Protein AF-A0A3B8U4U1-F1 (afdb_monomer_lite)

Foldseek 3Di:
DVVVVVVVVPADPQWDWDADPVRQIKIKGWDDDPPDDIDIDIGSDSVVSVVVNVVVVVCVVVVVDDPCVVVVVDDPVRVVVCCVPPPVVVVVD

Radius of gyration: 19.58 Å; chains: 1; bounding box: 27×42×55 Å

pLDDT: mean 77.01, std 11.23, range [48.91, 88.94]

Structure (mmCIF, N/CA/C/O backbone):
data_AF-A0A3B8U4U1-F1
#
_entry.id   AF-A0A3B8U4U1-F1
#
loop_
_atom_site.group_PDB
_atom_site.id
_atom_site.type_symbol
_atom_site.label_atom_id
_atom_site.label_alt_id
_atom_site.label_comp_id
_atom_site.label_asym_id
_atom_site.label_entity_id
_atom_site.label_seq_id
_atom_site.pdbx_PDB_ins_code
_atom_site.Cartn_x
_atom_site.Cartn_y
_atom_site.Cartn_z
_atom_site.occupancy
_atom_site.B_iso_or_equiv
_atom_site.auth_seq_id
_atom_site.auth_comp_id
_atom_site.auth_asym_id
_atom_site.auth_atom_id
_atom_site.pdbx_PDB_model_num
ATOM 1 N N . MET A 1 1 ? 6.541 -6.067 -26.783 1.00 56.12 1 MET A N 1
ATOM 2 C CA . MET A 1 1 ? 5.211 -6.468 -26.258 1.00 56.12 1 MET A CA 1
ATOM 3 C C . MET A 1 1 ? 5.233 -7.813 -25.515 1.00 56.12 1 MET A C 1
ATOM 5 O O . MET A 1 1 ? 4.830 -7.822 -24.361 1.00 56.12 1 MET A O 1
ATOM 9 N N . LYS A 1 2 ? 5.785 -8.908 -26.074 1.00 57.75 2 LYS A N 1
ATOM 10 C CA . LYS A 1 2 ? 5.835 -10.247 -25.424 1.00 57.75 2 LYS A CA 1
ATOM 11 C C . LYS A 1 2 ? 6.475 -10.299 -24.020 1.00 57.75 2 LYS A C 1
ATOM 13 O O . LYS A 1 2 ? 6.016 -11.047 -23.164 1.00 57.75 2 LYS A O 1
ATOM 18 N N . GLN A 1 3 ? 7.505 -9.490 -23.750 1.00 60.12 3 GLN A N 1
ATOM 19 C CA . GLN A 1 3 ? 8.162 -9.466 -22.431 1.00 60.12 3 GLN A CA 1
ATOM 20 C C . GLN A 1 3 ? 7.275 -8.875 -21.319 1.00 60.12 3 GLN A C 1
ATOM 22 O O . GLN A 1 3 ? 7.353 -9.314 -20.175 1.00 60.12 3 GLN A O 1
ATOM 27 N N . LEU A 1 4 ? 6.392 -7.925 -21.649 1.00 60.38 4 LEU A N 1
ATOM 28 C CA . LEU A 1 4 ? 5.495 -7.295 -20.676 1.00 60.38 4 LEU A CA 1
ATOM 29 C C . LEU A 1 4 ? 4.355 -8.240 -20.270 1.00 60.38 4 LEU A C 1
ATOM 31 O O . LEU A 1 4 ? 3.971 -8.274 -19.105 1.00 60.38 4 LEU A O 1
ATOM 35 N N . GLU A 1 5 ? 3.840 -9.035 -21.209 1.00 61.53 5 GLU A N 1
ATOM 36 C CA . GLU A 1 5 ? 2.843 -10.075 -20.920 1.00 61.53 5 GLU A CA 1
ATOM 37 C C . GLU A 1 5 ? 3.421 -11.199 -20.058 1.00 61.53 5 GLU A C 1
ATOM 39 O O . GLU A 1 5 ? 2.789 -11.619 -19.088 1.00 61.53 5 GLU A O 1
ATOM 44 N N . ALA A 1 6 ? 4.650 -11.633 -20.351 1.00 62.12 6 ALA A N 1
ATOM 45 C CA . ALA A 1 6 ? 5.358 -12.610 -19.527 1.00 62.12 6 ALA A CA 1
ATOM 46 C C . ALA A 1 6 ? 5.594 -12.094 -18.096 1.00 62.12 6 ALA A C 1
ATOM 48 O O . ALA A 1 6 ? 5.464 -12.855 -17.135 1.00 62.12 6 ALA A O 1
ATOM 49 N N . LEU A 1 7 ? 5.884 -10.795 -17.945 1.00 63.47 7 LEU A N 1
ATOM 50 C CA . LEU A 1 7 ? 6.040 -10.153 -16.642 1.00 63.47 7 LEU A CA 1
ATOM 51 C C . LEU A 1 7 ? 4.705 -10.102 -15.885 1.00 63.47 7 LEU A C 1
ATOM 53 O O . LEU A 1 7 ? 4.649 -10.533 -14.738 1.00 63.47 7 LEU A O 1
ATOM 57 N N . LYS A 1 8 ? 3.614 -9.673 -16.539 1.00 61.03 8 LYS A N 1
ATOM 58 C CA . LYS A 1 8 ? 2.259 -9.652 -15.952 1.00 61.03 8 LYS A CA 1
ATOM 59 C C . LYS A 1 8 ? 1.819 -11.026 -15.448 1.00 61.03 8 LYS A C 1
ATOM 61 O O . LYS A 1 8 ? 1.225 -11.117 -14.382 1.00 61.03 8 LYS A O 1
ATOM 66 N N . LYS A 1 9 ? 2.144 -12.096 -16.178 1.00 62.22 9 LYS A N 1
ATOM 67 C CA . LYS A 1 9 ? 1.770 -13.471 -15.812 1.00 62.22 9 LYS A CA 1
ATOM 68 C C . LYS A 1 9 ? 2.520 -14.003 -14.581 1.00 62.22 9 LYS A C 1
ATOM 70 O O . LYS A 1 9 ? 2.045 -14.930 -13.937 1.00 62.22 9 LYS A O 1
ATOM 75 N N . ARG A 1 10 ? 3.684 -13.429 -14.254 1.00 66.81 10 ARG A N 1
ATOM 76 C CA . ARG A 1 10 ? 4.484 -13.779 -13.066 1.00 66.81 10 ARG A CA 1
ATOM 77 C C . ARG A 1 10 ? 4.143 -12.942 -11.831 1.00 66.81 10 ARG A C 1
ATOM 79 O O . ARG A 1 10 ? 4.669 -13.229 -10.756 1.00 66.81 10 ARG A O 1
ATOM 86 N N . LEU A 1 11 ? 3.324 -11.898 -11.969 1.00 68.38 11 LEU A N 1
ATOM 87 C CA . LEU A 1 11 ? 2.991 -11.037 -10.842 1.00 68.38 11 LEU A CA 1
ATOM 88 C C . LEU A 1 11 ? 2.030 -11.747 -9.873 1.00 68.38 11 LEU A C 1
ATOM 90 O O . LEU A 1 11 ? 1.084 -12.400 -10.316 1.00 68.38 11 LEU A O 1
ATOM 94 N N . PRO A 1 12 ? 2.243 -11.602 -8.553 1.00 69.12 12 PRO A N 1
ATOM 95 C CA . PRO A 1 12 ? 1.292 -12.057 -7.550 1.00 69.12 12 PRO A CA 1
ATOM 96 C C . PRO A 1 12 ? -0.102 -11.448 -7.779 1.00 69.12 12 PRO A C 1
ATOM 98 O O . PRO A 1 12 ? -0.195 -10.292 -8.213 1.00 69.12 12 PRO A O 1
ATOM 101 N N . PRO A 1 13 ? -1.181 -12.178 -7.447 1.00 76.88 13 PRO A N 1
ATOM 102 C CA . PRO A 1 13 ? -2.533 -11.641 -7.525 1.00 76.88 13 PRO A CA 1
ATOM 103 C C . PRO A 1 13 ? -2.643 -10.350 -6.701 1.00 76.88 13 PRO A C 1
ATOM 105 O O . PRO A 1 13 ? -2.147 -10.269 -5.580 1.00 76.88 13 PRO A O 1
ATOM 108 N N . GLY A 1 14 ? -3.273 -9.324 -7.279 1.00 78.81 14 GLY A N 1
ATOM 109 C CA . GLY A 1 14 ? -3.440 -8.016 -6.637 1.00 78.81 14 GLY A CA 1
ATOM 110 C C . GLY A 1 14 ? -2.348 -6.983 -6.939 1.00 78.81 14 GLY A C 1
ATOM 111 O O . GLY A 1 14 ? -2.406 -5.893 -6.374 1.00 78.81 14 GLY A O 1
ATOM 112 N N . ILE A 1 15 ? -1.381 -7.262 -7.825 1.00 84.75 15 ILE A N 1
ATOM 113 C CA . ILE A 1 15 ? -0.417 -6.256 -8.310 1.00 84.75 15 ILE A CA 1
ATOM 114 C C . ILE A 1 15 ? -0.668 -5.944 -9.792 1.00 84.75 15 ILE A C 1
ATOM 116 O O . ILE A 1 15 ? -0.544 -6.806 -10.657 1.00 84.75 15 ILE A O 1
ATOM 120 N N . ASP A 1 16 ? -0.969 -4.681 -10.082 1.00 85.38 16 ASP A N 1
ATOM 121 C CA . ASP A 1 16 ? -1.173 -4.141 -11.425 1.00 85.38 16 ASP A CA 1
ATOM 122 C C . ASP A 1 16 ? 0.081 -3.371 -11.887 1.00 85.38 16 ASP A C 1
ATOM 124 O O . ASP A 1 16 ? 0.641 -2.572 -11.133 1.00 85.38 16 ASP A O 1
ATOM 128 N N . ILE A 1 17 ? 0.506 -3.538 -13.144 1.00 85.19 17 ILE A N 1
ATOM 129 C CA . ILE A 1 17 ? 1.580 -2.721 -13.744 1.00 85.19 17 ILE A CA 1
ATOM 130 C C . ILE A 1 17 ? 0.969 -1.494 -14.417 1.00 85.19 17 ILE A C 1
ATOM 132 O O . ILE A 1 17 ? 0.047 -1.612 -15.226 1.00 85.19 17 ILE A O 1
ATOM 136 N N . ARG A 1 18 ? 1.521 -0.316 -14.128 1.00 82.62 18 ARG A N 1
ATOM 137 C CA . ARG A 1 18 ? 1.157 0.962 -14.741 1.00 82.62 18 ARG A CA 1
ATOM 138 C C . ARG A 1 18 ? 2.354 1.584 -15.438 1.00 82.62 18 ARG A C 1
ATOM 140 O O . ARG A 1 18 ? 3.437 1.648 -14.868 1.00 82.62 18 ARG A O 1
ATOM 147 N N . ILE A 1 19 ? 2.133 2.072 -16.652 1.00 85.19 19 ILE A N 1
ATOM 148 C CA . ILE A 1 19 ? 3.138 2.769 -17.454 1.00 85.19 19 ILE A CA 1
ATOM 149 C C . ILE A 1 19 ? 2.603 4.175 -17.720 1.00 85.19 19 ILE A C 1
ATOM 151 O O . ILE A 1 19 ? 1.458 4.324 -18.142 1.00 85.19 19 ILE A O 1
ATOM 155 N N . ASN A 1 20 ? 3.401 5.196 -17.414 1.00 83.06 20 ASN A N 1
ATOM 156 C CA . ASN A 1 20 ? 3.052 6.590 -17.701 1.00 83.06 20 ASN A CA 1
ATOM 157 C C . ASN A 1 20 ? 3.505 6.992 -19.122 1.00 83.06 20 ASN A C 1
ATOM 159 O O . ASN A 1 20 ? 4.314 6.297 -19.730 1.00 83.06 20 ASN A O 1
ATOM 163 N N . SER A 1 21 ? 3.060 8.145 -19.628 1.00 80.00 21 SER A N 1
ATOM 164 C CA . SER A 1 21 ? 3.466 8.716 -20.925 1.00 80.00 21 SER A CA 1
ATOM 165 C C . SER A 1 21 ? 4.984 8.889 -21.074 1.00 80.00 21 SER A C 1
ATOM 167 O O . SER A 1 21 ? 5.512 8.801 -22.175 1.00 80.00 21 SER A O 1
ATOM 169 N N . LYS A 1 22 ? 5.703 9.053 -19.956 1.00 84.06 22 LYS A N 1
ATOM 170 C CA . LYS A 1 22 ? 7.177 9.094 -19.880 1.00 84.06 22 LYS A CA 1
ATOM 171 C C . LYS A 1 22 ? 7.847 7.708 -19.866 1.00 84.06 22 LYS A C 1
ATOM 173 O O . LYS A 1 22 ? 9.013 7.597 -19.508 1.00 84.06 22 LYS A O 1
ATOM 178 N N . ASN A 1 23 ? 7.100 6.648 -20.171 1.00 82.62 23 ASN A N 1
ATOM 179 C CA . ASN A 1 23 ? 7.537 5.250 -20.160 1.00 82.62 23 ASN A CA 1
ATOM 180 C C . ASN A 1 23 ? 8.071 4.739 -18.802 1.00 82.62 23 ASN A C 1
ATOM 182 O O . ASN A 1 23 ? 8.796 3.749 -18.734 1.00 82.62 23 ASN A O 1
ATOM 186 N N . VAL A 1 24 ? 7.696 5.403 -17.703 1.00 84.19 24 VAL A N 1
ATOM 187 C CA . VAL A 1 24 ? 8.056 4.989 -16.340 1.00 84.19 24 VAL A CA 1
ATOM 188 C C . VAL A 1 24 ? 7.109 3.887 -15.882 1.00 84.19 24 VAL A C 1
ATOM 190 O O . VAL A 1 24 ? 5.888 4.073 -15.886 1.00 84.19 24 VAL A O 1
ATOM 193 N N . ILE A 1 25 ? 7.683 2.756 -15.473 1.00 85.19 25 ILE A N 1
ATOM 194 C CA . ILE A 1 25 ? 6.958 1.593 -14.960 1.00 85.19 25 ILE A CA 1
ATOM 195 C C . ILE A 1 25 ? 6.732 1.769 -13.458 1.00 85.19 25 ILE A C 1
ATOM 197 O O . ILE A 1 25 ? 7.648 2.082 -12.705 1.00 85.19 25 ILE A O 1
ATOM 201 N N . THR A 1 26 ? 5.499 1.553 -13.021 1.00 87.50 26 THR A N 1
ATOM 202 C CA . THR A 1 26 ? 5.089 1.583 -11.617 1.00 87.50 26 THR A CA 1
ATOM 203 C C . THR A 1 26 ? 4.231 0.364 -11.305 1.00 87.50 26 THR A C 1
ATOM 205 O O . THR A 1 26 ? 3.512 -0.151 -12.162 1.00 87.50 26 THR A O 1
ATOM 208 N N . PHE A 1 27 ? 4.300 -0.101 -10.065 1.00 86.81 27 PHE A N 1
ATOM 209 C CA . PHE A 1 27 ? 3.589 -1.274 -9.573 1.00 86.81 27 PHE A CA 1
ATOM 210 C C . PHE A 1 27 ? 2.531 -0.828 -8.573 1.00 86.81 27 PHE A C 1
ATOM 212 O O . PHE A 1 27 ? 2.846 -0.268 -7.525 1.00 86.81 27 PHE A O 1
ATOM 219 N N . ARG A 1 28 ? 1.259 -1.051 -8.887 1.00 86.62 28 ARG A N 1
ATOM 220 C CA . ARG A 1 28 ? 0.139 -0.734 -8.002 1.00 86.62 28 ARG A CA 1
ATOM 221 C C . ARG A 1 28 ? -0.318 -2.004 -7.304 1.00 86.62 28 ARG A C 1
ATOM 223 O O . ARG A 1 28 ? -0.875 -2.886 -7.941 1.00 86.62 28 ARG A O 1
ATOM 230 N N . ALA A 1 29 ? -0.126 -2.068 -5.997 1.00 88.50 29 ALA A N 1
ATOM 231 C CA . ALA A 1 29 ? -0.699 -3.111 -5.165 1.00 88.50 29 ALA A CA 1
ATOM 232 C C . ALA A 1 29 ? -2.126 -2.732 -4.742 1.00 88.50 29 ALA A C 1
ATOM 234 O O . ALA A 1 29 ? -2.394 -1.582 -4.375 1.00 88.50 29 ALA A O 1
ATOM 235 N N . ARG A 1 30 ? -3.035 -3.705 -4.791 1.00 87.06 30 ARG A N 1
ATOM 236 C CA . ARG A 1 30 ? -4.441 -3.592 -4.406 1.00 87.06 30 ARG A CA 1
ATOM 237 C C . ARG A 1 30 ? -4.771 -4.680 -3.395 1.00 87.06 30 ARG A C 1
ATOM 239 O O . ARG A 1 30 ? -4.748 -5.862 -3.723 1.00 87.06 30 ARG A O 1
ATOM 246 N N . PHE A 1 31 ? -5.112 -4.260 -2.188 1.00 85.38 31 PHE A N 1
ATOM 247 C CA . PHE A 1 31 ? -5.576 -5.129 -1.122 1.00 85.38 31 PHE A CA 1
ATOM 248 C C . PHE A 1 31 ? -7.096 -4.999 -1.005 1.00 85.38 31 PHE A C 1
ATOM 250 O O . PHE A 1 31 ? -7.616 -3.905 -0.767 1.00 85.38 31 PHE A O 1
ATOM 257 N N . ARG A 1 32 ? -7.805 -6.108 -1.236 1.00 82.50 32 ARG A N 1
ATOM 258 C CA . ARG A 1 32 ? -9.269 -6.175 -1.209 1.00 82.50 32 ARG A CA 1
ATOM 259 C C . ARG A 1 32 ? -9.727 -6.917 0.031 1.00 82.50 32 ARG A C 1
ATOM 261 O O . ARG A 1 32 ? -9.247 -8.014 0.299 1.00 82.50 32 ARG A O 1
ATOM 268 N N . ARG A 1 33 ? -10.700 -6.345 0.731 1.00 79.06 33 ARG A N 1
ATOM 269 C CA . ARG A 1 33 ? -11.346 -6.965 1.885 1.00 79.06 33 ARG A CA 1
ATOM 270 C C . ARG A 1 33 ? -12.853 -6.832 1.738 1.00 79.06 33 ARG A C 1
ATOM 272 O O . ARG A 1 33 ? -13.360 -5.766 1.404 1.00 79.06 33 ARG A O 1
ATOM 279 N N . THR A 1 34 ? -13.572 -7.910 2.008 1.00 76.94 34 THR A N 1
ATOM 280 C CA . THR A 1 34 ? -15.035 -7.918 2.012 1.00 76.94 34 THR A CA 1
ATOM 281 C C . THR A 1 34 ? -15.583 -6.907 3.027 1.00 76.94 34 THR A C 1
ATOM 283 O O . THR A 1 34 ? -15.135 -6.836 4.174 1.00 76.94 34 THR A O 1
ATOM 286 N N . GLY A 1 35 ? -16.526 -6.073 2.578 1.00 75.19 35 GLY A N 1
ATOM 287 C CA . GLY A 1 35 ? -17.176 -5.045 3.399 1.00 75.19 35 GLY A CA 1
ATOM 288 C C . GLY A 1 35 ? -16.341 -3.792 3.699 1.00 75.19 35 GLY A C 1
ATOM 289 O O . GLY A 1 35 ? -16.782 -2.969 4.491 1.00 75.19 35 GLY A O 1
ATOM 290 N N . HIS A 1 36 ? -15.155 -3.631 3.101 1.00 75.25 36 HIS A N 1
ATOM 291 C CA . HIS A 1 36 ? -14.278 -2.473 3.319 1.00 75.25 36 HIS A CA 1
ATOM 292 C C . HIS A 1 36 ? -13.829 -1.860 1.984 1.00 75.25 36 HIS A C 1
ATOM 294 O O . HIS A 1 36 ? -13.772 -2.570 0.979 1.00 75.25 36 HIS A O 1
ATOM 300 N N . PRO A 1 37 ? -13.494 -0.556 1.946 1.00 80.25 37 PRO A N 1
ATOM 301 C CA . PRO A 1 37 ? -12.957 0.061 0.739 1.00 80.25 37 PRO A CA 1
ATOM 302 C C . PRO A 1 37 ? -11.602 -0.549 0.357 1.00 80.25 37 PRO A C 1
ATOM 304 O O . PRO A 1 37 ? -10.767 -0.824 1.222 1.00 80.25 37 PRO A O 1
ATOM 307 N N . ASP A 1 38 ? -11.375 -0.713 -0.948 1.00 82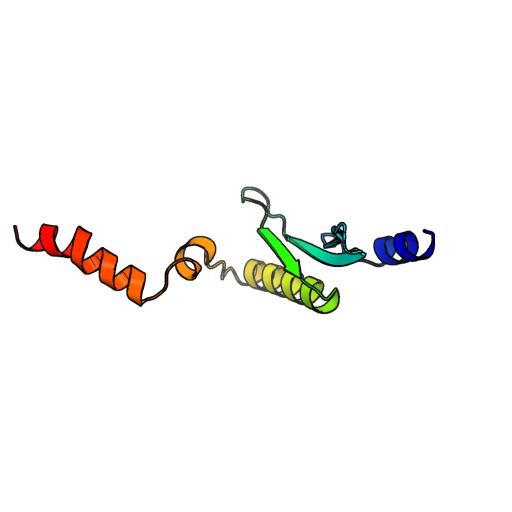.62 38 ASP A N 1
ATOM 308 C CA . ASP A 1 38 ? -10.113 -1.212 -1.499 1.00 82.62 38 ASP A CA 1
ATOM 309 C C . ASP A 1 38 ? -8.939 -0.318 -1.059 1.00 82.62 38 ASP A C 1
ATOM 311 O O . ASP A 1 38 ? -8.906 0.884 -1.344 1.00 82.62 38 ASP A O 1
ATOM 315 N N . LEU A 1 39 ? -7.924 -0.916 -0.430 1.00 83.25 39 LEU A N 1
ATOM 316 C CA . LEU A 1 39 ? -6.666 -0.233 -0.146 1.00 83.25 39 LEU A CA 1
ATOM 317 C C . LEU A 1 39 ? -5.733 -0.367 -1.341 1.00 83.25 39 LEU A C 1
ATOM 319 O O . LEU A 1 39 ? -5.462 -1.461 -1.838 1.00 83.25 39 LEU A O 1
ATOM 323 N N . MET A 1 40 ? -5.207 0.762 -1.800 1.00 87.06 40 MET A N 1
ATOM 324 C CA . MET A 1 40 ? -4.351 0.809 -2.978 1.00 87.06 4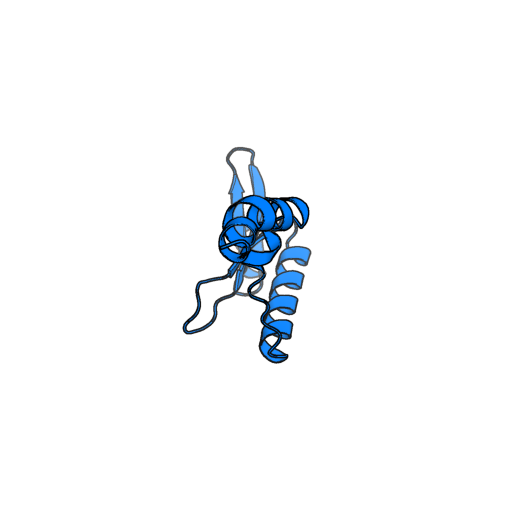0 MET A CA 1
ATOM 325 C C . MET A 1 40 ? -3.110 1.640 -2.702 1.00 87.06 40 MET A C 1
ATOM 327 O O . MET A 1 40 ? -3.208 2.760 -2.203 1.00 87.06 40 MET A O 1
ATOM 331 N N . LYS A 1 41 ? -1.946 1.118 -3.091 1.00 86.19 41 LYS A N 1
ATOM 332 C CA . LYS A 1 41 ? -0.674 1.836 -2.988 1.00 86.19 41 LYS A CA 1
ATOM 333 C C . LYS A 1 41 ? 0.196 1.562 -4.209 1.00 86.19 41 LYS A C 1
ATOM 335 O O . LYS A 1 41 ? 0.222 0.450 -4.733 1.00 86.19 41 LYS A O 1
ATOM 340 N N . THR A 1 42 ? 0.871 2.602 -4.688 1.00 88.00 42 THR A N 1
ATOM 341 C CA . THR A 1 42 ? 1.734 2.539 -5.873 1.00 88.00 42 THR A CA 1
ATOM 342 C C . THR A 1 42 ? 3.194 2.587 -5.442 1.00 88.00 42 THR A C 1
ATOM 344 O O . THR A 1 42 ? 3.552 3.355 -4.553 1.00 88.00 42 THR A O 1
ATOM 347 N N . PHE A 1 43 ? 4.025 1.777 -6.087 1.00 87.88 43 PHE A N 1
ATOM 348 C CA . PHE A 1 43 ? 5.444 1.608 -5.809 1.00 87.88 43 PHE A CA 1
ATOM 349 C C . PHE A 1 43 ? 6.256 1.660 -7.104 1.00 87.88 43 PHE A C 1
ATOM 351 O O . PHE A 1 43 ? 5.743 1.369 -8.185 1.00 87.88 43 PHE A O 1
ATOM 358 N N . ALA A 1 44 ? 7.535 2.012 -6.990 1.00 85.44 44 ALA A N 1
ATOM 359 C CA . ALA A 1 44 ? 8.482 1.942 -8.103 1.00 85.44 44 ALA A CA 1
ATOM 360 C C . ALA A 1 44 ? 9.016 0.515 -8.333 1.00 85.44 44 ALA A C 1
ATOM 362 O O . ALA A 1 44 ? 9.411 0.185 -9.444 1.00 85.44 44 ALA A O 1
ATOM 363 N N . ASP A 1 45 ? 8.980 -0.339 -7.304 1.00 86.25 45 ASP A N 1
ATOM 364 C CA . ASP A 1 45 ? 9.516 -1.703 -7.335 1.00 86.25 45 ASP A CA 1
ATOM 365 C C . ASP A 1 45 ? 8.433 -2.754 -7.026 1.00 86.25 45 ASP A C 1
ATOM 367 O O . ASP A 1 45 ? 7.586 -2.579 -6.142 1.00 86.25 45 ASP A O 1
ATOM 371 N N . ALA A 1 46 ? 8.482 -3.875 -7.748 1.00 81.44 46 ALA A N 1
ATOM 372 C CA . ALA A 1 46 ? 7.583 -5.010 -7.588 1.00 81.44 46 ALA A CA 1
ATOM 373 C C . ALA A 1 46 ? 7.796 -5.729 -6.248 1.00 81.44 46 ALA A C 1
ATOM 375 O O . ALA A 1 46 ? 6.829 -6.195 -5.637 1.00 81.44 46 ALA A O 1
ATOM 376 N N . LYS A 1 47 ? 9.044 -5.806 -5.761 1.00 86.19 47 LYS A N 1
ATOM 377 C CA . LYS A 1 47 ? 9.349 -6.442 -4.469 1.00 86.19 47 LYS A CA 1
ATOM 378 C C . LYS A 1 47 ? 8.732 -5.654 -3.316 1.00 86.19 47 LYS A C 1
ATOM 380 O O . LYS A 1 47 ? 8.113 -6.254 -2.438 1.00 86.19 47 LYS A O 1
ATOM 385 N N . ALA A 1 48 ? 8.829 -4.324 -3.361 1.00 85.62 48 ALA A N 1
ATOM 386 C CA . ALA A 1 48 ? 8.179 -3.438 -2.398 1.00 85.62 48 ALA A CA 1
ATOM 387 C C . ALA A 1 48 ? 6.647 -3.590 -2.420 1.00 85.62 48 ALA A C 1
ATOM 389 O O . ALA A 1 48 ? 6.028 -3.723 -1.365 1.00 85.62 48 ALA A O 1
ATOM 390 N N . ALA A 1 49 ? 6.041 -3.660 -3.611 1.00 86.56 49 ALA A N 1
ATOM 391 C CA . ALA A 1 49 ? 4.601 -3.880 -3.758 1.00 86.56 49 ALA A CA 1
ATOM 392 C C . ALA A 1 49 ? 4.140 -5.217 -3.142 1.00 86.56 49 ALA A C 1
ATOM 394 O O . ALA A 1 49 ? 3.132 -5.256 -2.434 1.00 86.56 49 ALA A O 1
ATOM 395 N N . LYS A 1 50 ? 4.899 -6.301 -3.356 1.00 87.81 50 LYS A N 1
ATOM 396 C CA . LYS A 1 50 ? 4.630 -7.611 -2.741 1.00 87.81 50 LYS A CA 1
ATOM 397 C C . LYS A 1 50 ? 4.807 -7.583 -1.221 1.00 87.81 50 LYS A C 1
ATOM 399 O O . LYS A 1 50 ? 3.965 -8.116 -0.506 1.00 87.81 50 LYS A O 1
ATOM 404 N N . GLY A 1 51 ? 5.878 -6.957 -0.731 1.00 88.94 51 GLY A N 1
ATOM 405 C CA . GLY A 1 51 ? 6.130 -6.803 0.703 1.00 88.94 51 GLY A CA 1
ATOM 406 C C . GLY A 1 51 ? 4.983 -6.082 1.407 1.00 88.94 51 GLY A C 1
ATOM 407 O O . GLY A 1 51 ? 4.506 -6.551 2.435 1.00 88.94 51 GLY A O 1
ATOM 408 N N . TRP A 1 52 ? 4.469 -5.015 0.795 1.00 88.94 52 TRP A N 1
ATOM 409 C CA . TRP A 1 52 ? 3.324 -4.281 1.323 1.00 88.94 52 TRP A CA 1
ATOM 410 C C . TRP A 1 52 ? 2.042 -5.122 1.365 1.00 88.94 52 TRP A C 1
ATOM 412 O O . TRP A 1 52 ? 1.339 -5.082 2.369 1.00 88.94 52 TRP A O 1
ATOM 422 N N . LEU A 1 53 ? 1.738 -5.916 0.328 1.00 87.81 53 LEU A N 1
ATOM 423 C CA . LEU A 1 53 ? 0.580 -6.826 0.365 1.00 87.81 53 LEU A CA 1
ATOM 424 C C . LEU A 1 53 ? 0.691 -7.852 1.495 1.00 87.81 53 LEU A C 1
ATOM 426 O O . LEU A 1 53 ? -0.279 -8.065 2.217 1.00 87.81 53 LEU A O 1
ATOM 430 N N . ASN A 1 54 ? 1.872 -8.445 1.677 1.00 88.19 54 ASN A N 1
ATOM 431 C CA . ASN A 1 54 ? 2.117 -9.391 2.764 1.00 88.19 54 ASN A CA 1
ATOM 432 C C . ASN A 1 54 ? 1.968 -8.728 4.138 1.00 88.19 54 ASN A C 1
ATOM 434 O O . ASN A 1 54 ? 1.423 -9.329 5.057 1.00 88.19 54 ASN A O 1
ATOM 438 N N . GLU A 1 55 ? 2.432 -7.487 4.279 1.00 87.50 55 GLU A N 1
ATOM 439 C CA . GLU A 1 55 ? 2.264 -6.699 5.497 1.00 87.50 55 GLU A CA 1
ATOM 440 C C . GLU A 1 55 ? 0.782 -6.414 5.781 1.00 87.50 55 GLU A C 1
ATOM 442 O O . GLU A 1 55 ? 0.332 -6.610 6.905 1.00 87.50 55 GLU A O 1
ATOM 447 N N . GLN A 1 56 ? 0.000 -6.013 4.769 1.00 86.12 56 GLN A N 1
ATOM 448 C CA . GLN A 1 56 ? -1.441 -5.792 4.937 1.00 86.12 56 GLN A CA 1
ATOM 449 C C . GLN A 1 56 ? -2.178 -7.084 5.306 1.00 86.12 56 GLN A C 1
ATOM 451 O O . GLN A 1 56 ? -3.030 -7.055 6.191 1.00 86.12 56 GLN A O 1
ATOM 456 N N . GLN A 1 57 ? -1.822 -8.212 4.681 1.00 84.38 57 GLN A N 1
ATOM 457 C CA . GLN A 1 57 ? -2.375 -9.520 5.033 1.00 84.38 57 GLN A CA 1
ATOM 458 C C . GLN A 1 57 ? -2.028 -9.891 6.477 1.00 84.38 57 GLN A C 1
ATOM 460 O O . GLN A 1 57 ? -2.916 -10.213 7.254 1.00 84.38 57 GLN A O 1
ATOM 465 N N . ARG A 1 58 ? -0.761 -9.746 6.877 1.00 86.62 58 ARG A N 1
ATOM 466 C CA . ARG A 1 58 ? -0.322 -10.001 8.253 1.00 86.62 58 ARG A CA 1
ATOM 467 C C . ARG A 1 58 ? -1.051 -9.111 9.261 1.00 86.62 58 ARG A C 1
ATOM 469 O O . ARG A 1 58 ? -1.434 -9.581 10.325 1.00 86.62 58 ARG A O 1
ATOM 476 N N . ASN A 1 59 ? -1.249 -7.833 8.947 1.00 83.06 59 ASN A N 1
ATOM 477 C CA . ASN A 1 59 ? -1.976 -6.905 9.816 1.00 83.06 59 ASN A CA 1
ATOM 478 C C . ASN A 1 59 ? -3.461 -7.271 9.924 1.00 83.06 59 ASN A C 1
ATOM 480 O O . ASN A 1 59 ? -4.047 -7.117 10.996 1.00 83.06 59 ASN A O 1
ATOM 484 N N . LEU A 1 60 ? -4.057 -7.777 8.837 1.00 80.62 60 LEU A N 1
ATOM 485 C CA . LEU A 1 60 ? -5.404 -8.338 8.855 1.00 80.62 60 LEU A CA 1
ATOM 486 C C . LEU A 1 60 ? -5.469 -9.570 9.766 1.00 80.62 60 LEU A C 1
ATOM 488 O O . LEU A 1 60 ? -6.343 -9.621 10.628 1.00 80.62 60 LEU A O 1
ATOM 492 N N . ASP A 1 61 ? -4.535 -10.510 9.610 1.00 81.38 61 ASP A N 1
ATOM 493 C CA . ASP A 1 61 ? -4.478 -11.752 10.391 1.00 81.38 61 ASP A CA 1
ATOM 494 C C . ASP A 1 61 ? -4.278 -11.472 11.892 1.00 81.38 61 ASP A C 1
ATOM 496 O O . ASP A 1 61 ? -4.858 -12.141 12.741 1.00 81.38 61 ASP A O 1
ATOM 500 N N . LEU A 1 62 ? -3.495 -10.442 12.229 1.00 82.19 62 LEU A N 1
ATOM 501 C CA . LEU A 1 62 ? -3.255 -10.004 13.608 1.00 82.19 62 LEU A CA 1
ATOM 502 C C . LEU A 1 62 ? -4.399 -9.161 14.199 1.00 82.19 62 LEU A C 1
ATOM 504 O O . LEU A 1 62 ? -4.349 -8.820 15.378 1.00 82.19 62 LEU A O 1
ATOM 508 N N . GLY A 1 63 ? -5.392 -8.756 13.401 1.00 71.38 63 GLY A N 1
ATOM 509 C CA . GLY A 1 63 ? -6.475 -7.866 13.841 1.00 71.38 63 GLY A CA 1
ATOM 510 C C . GLY A 1 63 ? -6.037 -6.424 14.147 1.00 71.38 63 GLY A C 1
ATOM 511 O O . GLY A 1 63 ? -6.862 -5.598 14.537 1.00 71.38 63 GLY A O 1
ATOM 512 N N . ILE A 1 64 ? -4.762 -6.084 13.929 1.00 66.31 64 ILE A N 1
ATOM 513 C CA . ILE A 1 64 ? -4.204 -4.739 14.116 1.00 66.31 64 ILE A CA 1
ATOM 514 C C . ILE A 1 64 ? -4.453 -3.950 12.830 1.00 66.31 64 ILE A C 1
ATOM 516 O O . ILE A 1 64 ? -3.549 -3.662 12.045 1.00 66.31 64 ILE A O 1
ATOM 520 N N . TYR A 1 65 ? -5.714 -3.621 12.573 1.00 60.94 65 TYR A N 1
ATOM 521 C CA . TYR A 1 65 ? -6.056 -2.734 11.471 1.00 60.94 65 TYR A CA 1
ATOM 522 C C . TYR A 1 65 ? -6.169 -1.304 11.996 1.00 60.94 65 TYR A C 1
ATOM 524 O O . TYR A 1 65 ? -7.229 -0.869 12.436 1.00 60.94 65 TYR A O 1
ATOM 532 N N . LEU A 1 66 ? -5.058 -0.567 11.959 1.00 56.34 66 LEU A N 1
ATOM 533 C CA . LEU A 1 66 ? -5.062 0.876 12.188 1.00 56.34 66 LEU A CA 1
ATOM 534 C C . LEU A 1 66 ? -5.636 1.557 10.935 1.00 56.34 66 LEU A C 1
ATOM 536 O O . LEU A 1 66 ? -5.002 1.486 9.876 1.00 56.34 66 LEU A O 1
ATOM 540 N N . PRO A 1 67 ? -6.781 2.263 11.008 1.00 55.66 67 PRO A N 1
ATOM 541 C CA . PRO A 1 67 ? -7.223 3.155 9.943 1.00 55.66 67 PRO A CA 1
ATOM 542 C C . PRO A 1 67 ? -6.306 4.393 9.906 1.00 55.66 67 PRO A C 1
ATOM 544 O O . PRO A 1 67 ? -6.699 5.519 10.200 1.00 55.66 67 PRO A O 1
ATOM 547 N N . ASN A 1 68 ? -5.045 4.191 9.517 1.00 54.56 68 ASN A N 1
ATOM 548 C CA . ASN A 1 68 ? -4.017 5.228 9.442 1.00 54.56 68 ASN A CA 1
ATOM 549 C C . ASN A 1 68 ? -4.304 6.269 8.353 1.00 54.56 68 ASN A C 1
ATOM 551 O O . ASN A 1 68 ? -3.643 7.299 8.303 1.00 54.56 68 ASN A O 1
ATOM 555 N N . ALA A 1 69 ? -5.297 6.047 7.486 1.00 56.75 69 ALA A N 1
ATOM 556 C CA . ALA A 1 69 ? -5.611 6.954 6.386 1.00 56.75 69 ALA A CA 1
ATOM 557 C C . ALA A 1 69 ? -6.048 8.359 6.846 1.00 56.75 69 ALA A C 1
ATOM 559 O O . ALA A 1 69 ? -5.881 9.310 6.086 1.00 56.75 69 ALA A O 1
ATOM 560 N N . LEU A 1 70 ? -6.593 8.502 8.060 1.00 52.25 70 LEU A N 1
ATOM 561 C CA . LEU A 1 70 ? -6.946 9.804 8.644 1.00 52.25 70 LEU A CA 1
ATOM 562 C C . LEU A 1 70 ? -5.847 10.338 9.568 1.00 52.25 70 LEU A C 1
ATOM 564 O O . LEU A 1 70 ? -5.497 11.512 9.469 1.00 52.25 70 LEU A O 1
ATOM 568 N N . ALA A 1 71 ? -5.268 9.480 10.413 1.00 52.97 71 ALA A N 1
ATOM 569 C CA . ALA A 1 71 ? -4.225 9.871 11.363 1.00 52.97 71 ALA A CA 1
ATOM 570 C C . ALA A 1 71 ? -2.899 10.244 10.676 1.00 52.97 71 ALA A C 1
ATOM 572 O O . ALA A 1 71 ? -2.243 11.190 11.086 1.00 52.97 71 ALA A O 1
ATOM 573 N N . SER A 1 72 ? -2.538 9.572 9.578 1.00 55.34 72 SER A N 1
ATOM 574 C CA . SER A 1 72 ? -1.306 9.850 8.826 1.00 55.34 72 SER A CA 1
ATOM 575 C C . SER A 1 72 ? -1.391 11.095 7.938 1.00 55.34 72 SER A C 1
ATOM 577 O O . SER A 1 72 ? -0.363 11.533 7.427 1.00 55.34 72 SER A O 1
ATOM 579 N N . LY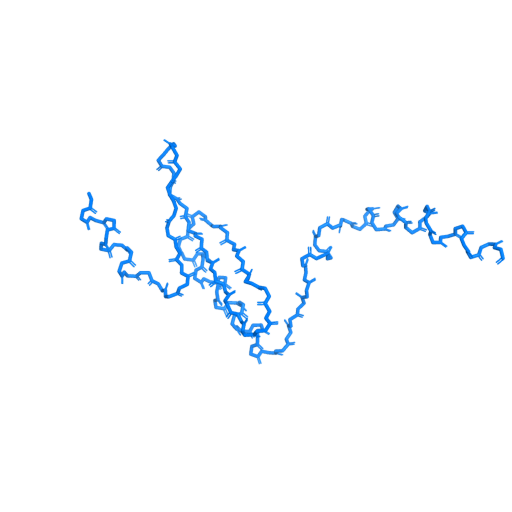S A 1 73 ? -2.591 11.639 7.695 1.00 62.38 73 LYS A N 1
ATOM 580 C CA . LYS A 1 73 ? -2.789 12.836 6.856 1.00 62.38 73 LYS A CA 1
ATOM 581 C C . LYS A 1 73 ? -2.637 14.142 7.622 1.00 62.38 73 LYS A C 1
ATOM 583 O O . LYS A 1 73 ? -2.640 15.191 6.991 1.00 62.38 73 LYS A O 1
ATOM 588 N N . LYS A 1 74 ? -2.571 14.079 8.951 1.00 65.75 74 LYS A N 1
ATOM 589 C CA . LYS A 1 74 ? -2.407 15.250 9.801 1.00 65.75 74 LYS A CA 1
ATOM 590 C C . LYS A 1 74 ? -1.131 15.099 10.601 1.00 65.75 74 LYS A C 1
ATOM 592 O O . LYS A 1 74 ? -0.937 14.111 11.302 1.00 65.75 74 LYS A O 1
ATOM 597 N N . THR A 1 75 ? -0.259 16.083 10.486 1.00 75.62 75 THR A N 1
ATOM 598 C CA . THR A 1 75 ? 0.915 16.185 11.347 1.00 75.62 75 THR A CA 1
ATOM 599 C C . THR A 1 75 ? 0.479 16.526 12.774 1.00 75.62 75 THR A C 1
ATOM 601 O O . THR A 1 75 ? -0.596 17.091 13.000 1.00 75.62 75 THR A O 1
ATOM 604 N N . PHE A 1 76 ? 1.320 16.207 13.761 1.00 75.81 76 PHE A N 1
ATOM 605 C CA . PHE A 1 76 ? 1.059 16.572 15.157 1.00 75.81 76 PHE A CA 1
ATOM 606 C C . PHE A 1 76 ? 0.805 18.083 15.311 1.00 75.81 76 PHE A C 1
ATOM 608 O 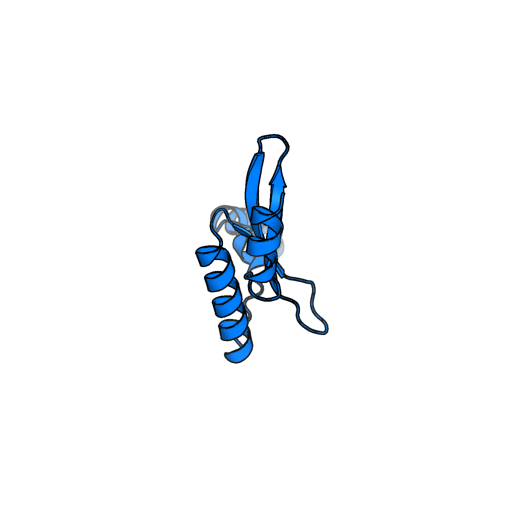O . PHE A 1 76 ? -0.129 18.489 15.999 1.00 75.81 76 PHE A O 1
ATOM 615 N N . ALA A 1 77 ? 1.559 18.911 14.582 1.00 80.81 77 ALA A N 1
ATOM 616 C CA . ALA A 1 77 ? 1.388 20.362 14.561 1.00 80.81 77 ALA A CA 1
ATOM 617 C C . ALA A 1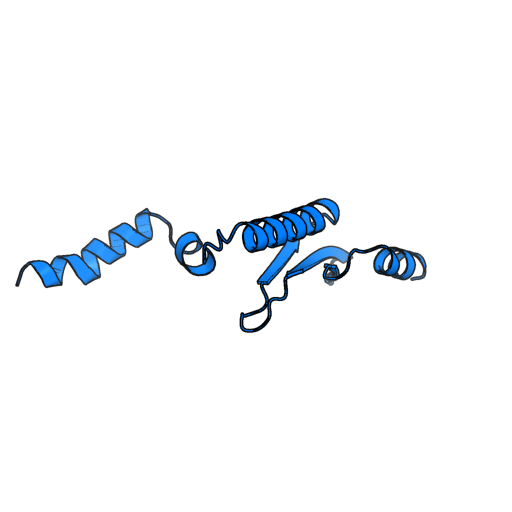 77 ? -0.010 20.801 14.080 1.00 80.81 77 ALA A C 1
ATOM 619 O O . ALA A 1 77 ? -0.638 21.677 14.682 1.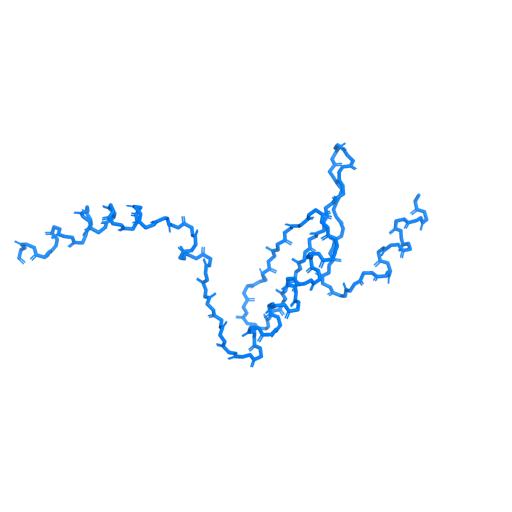00 80.81 77 ALA A O 1
ATOM 620 N N . GLU A 1 78 ? -0.539 20.169 13.030 1.00 79.75 78 GLU A N 1
ATOM 621 C CA . GLU A 1 78 ? -1.888 20.450 12.521 1.00 79.75 78 GLU A CA 1
ATOM 622 C C . GLU A 1 78 ? -2.976 20.004 13.506 1.00 79.75 78 GLU A C 1
ATOM 624 O O . GLU A 1 78 ? -3.986 20.692 13.676 1.00 79.75 78 GLU A O 1
ATOM 629 N N . ALA A 1 79 ? -2.767 18.879 14.198 1.00 81.50 79 ALA A N 1
ATOM 630 C CA . ALA A 1 79 ? -3.686 18.400 15.226 1.00 81.50 79 ALA A CA 1
ATOM 631 C C . ALA A 1 79 ? -3.749 19.352 16.434 1.00 81.50 79 ALA A C 1
ATOM 633 O O . ALA A 1 79 ? -4.846 19.670 16.902 1.00 81.50 79 ALA A O 1
ATOM 634 N N . VAL A 1 80 ? -2.594 19.852 16.889 1.00 85.12 80 VAL A N 1
ATOM 635 C CA . VAL A 1 80 ? -2.487 20.830 17.987 1.00 85.12 80 VAL A CA 1
ATOM 636 C C . VAL A 1 80 ? -3.131 22.160 17.601 1.00 85.12 80 VAL A C 1
ATOM 638 O O . VAL A 1 80 ? -3.900 22.725 18.377 1.00 85.12 80 VAL A O 1
ATOM 641 N N . THR A 1 81 ? -2.893 22.634 16.377 1.00 85.62 81 THR A N 1
ATOM 642 C CA . THR A 1 81 ? -3.475 23.893 15.889 1.00 85.62 81 THR A CA 1
ATOM 643 C C . THR A 1 81 ? -5.003 23.831 15.849 1.00 85.62 81 THR A C 1
ATOM 645 O O . THR A 1 81 ? -5.672 24.774 16.269 1.00 85.62 81 THR A O 1
ATOM 648 N N . ARG A 1 82 ? -5.576 22.711 15.387 1.00 83.88 82 ARG A N 1
ATOM 649 C CA . ARG A 1 82 ? -7.029 22.496 15.425 1.00 83.88 82 ARG A CA 1
ATOM 650 C C . ARG A 1 82 ? -7.556 22.506 16.858 1.00 83.88 82 ARG A C 1
ATOM 652 O O . ARG A 1 82 ? -8.564 23.147 17.124 1.00 83.88 82 ARG A O 1
ATOM 659 N N . TYR A 1 83 ? -6.877 21.822 17.778 1.00 84.94 83 TYR A N 1
ATOM 660 C CA . TYR A 1 83 ? -7.295 21.768 19.180 1.00 84.94 83 TYR A CA 1
ATOM 661 C C . TYR A 1 83 ? -7.385 23.167 19.806 1.00 84.94 83 TYR A C 1
ATOM 663 O O . TYR A 1 83 ? -8.399 23.496 20.417 1.00 84.94 83 TYR A O 1
ATOM 671 N N . TYR A 1 84 ? -6.384 24.022 19.571 1.00 85.19 84 TYR A N 1
ATOM 672 C CA . TYR A 1 84 ? -6.404 25.414 20.030 1.00 85.19 84 TYR A CA 1
ATOM 673 C C . TYR A 1 84 ? -7.553 26.241 19.442 1.00 85.19 84 TYR A C 1
ATOM 675 O O . TYR A 1 84 ? -8.120 27.073 20.144 1.00 85.19 84 TYR A O 1
ATOM 683 N N . LYS A 1 85 ? -7.884 26.042 18.162 1.00 83.44 85 LYS A N 1
ATOM 684 C CA . LYS A 1 85 ? -8.873 26.869 17.452 1.00 83.44 85 LYS A CA 1
ATOM 685 C C . LYS A 1 85 ? -10.317 26.415 17.634 1.00 83.44 85 LYS A C 1
ATOM 687 O O . LYS A 1 85 ? -11.206 27.253 17.662 1.00 83.44 85 LYS A O 1
ATOM 692 N N . GLU A 1 86 ? -10.556 25.110 17.696 1.00 85.06 86 GLU A N 1
ATOM 693 C CA . GLU A 1 86 ? -11.911 24.548 17.636 1.00 85.06 86 GLU A CA 1
ATOM 694 C C . GLU A 1 86 ? -12.383 23.999 18.983 1.00 85.06 86 GLU A C 1
ATOM 696 O O . GLU A 1 86 ? -13.559 24.123 19.309 1.00 85.06 86 GLU A O 1
ATOM 701 N N . GLU A 1 87 ? -11.489 23.397 19.770 1.00 82.06 87 GLU A N 1
ATOM 702 C CA . GLU A 1 87 ? -11.869 22.647 20.975 1.00 82.06 87 GLU A CA 1
ATOM 703 C C . GLU A 1 87 ? -11.599 23.432 22.263 1.00 82.06 87 GLU A C 1
ATOM 705 O O . GLU A 1 87 ? -12.447 23.466 23.153 1.00 82.06 87 GLU A O 1
ATOM 710 N N . LEU A 1 88 ? -10.464 24.132 22.352 1.00 82.25 88 LEU A N 1
ATOM 711 C CA . LEU A 1 88 ? -10.117 24.963 23.508 1.00 82.25 88 LEU A CA 1
ATOM 712 C C . LEU A 1 88 ? -11.156 26.067 23.813 1.00 82.25 88 LEU A C 1
ATOM 714 O O . LEU A 1 88 ? -11.510 26.215 24.983 1.00 82.25 88 LEU A O 1
ATOM 718 N N . PRO A 1 89 ? -11.714 26.797 22.822 1.00 82.31 89 PRO A N 1
ATOM 719 C CA . PRO A 1 89 ? -12.682 27.866 23.088 1.00 82.31 89 PRO A CA 1
ATOM 720 C C . PRO A 1 89 ? -14.021 27.355 23.628 1.00 82.31 89 PRO A C 1
ATOM 722 O O . PRO A 1 89 ? -14.736 28.094 24.293 1.00 82.31 89 PRO A O 1
ATOM 725 N N . LYS A 1 90 ? -14.366 26.087 23.371 1.00 79.25 90 LYS A N 1
ATOM 726 C CA . LYS A 1 90 ? -15.604 25.464 23.864 1.00 79.25 90 LYS A CA 1
ATOM 727 C C . LYS A 1 90 ? -15.526 25.081 25.342 1.00 79.25 90 LYS A C 1
ATOM 729 O O . LYS A 1 90 ? -16.556 24.835 25.951 1.00 79.25 90 LYS A O 1
ATOM 734 N N . LYS A 1 91 ? -14.315 24.988 25.901 1.00 68.88 91 LYS A N 1
ATOM 735 C CA . LYS A 1 91 ? -14.069 24.546 27.282 1.00 68.88 91 LYS A CA 1
ATOM 736 C C . LYS A 1 91 ? -13.963 25.706 28.280 1.00 68.88 91 LYS A C 1
ATOM 738 O O . LYS A 1 91 ? -13.865 25.461 29.475 1.00 68.88 91 LYS A O 1
ATOM 743 N N . GLY A 1 92 ? -13.927 26.943 27.780 1.00 63.22 92 GLY A N 1
ATOM 744 C CA . GLY A 1 92 ? -13.855 28.168 28.581 1.00 63.22 92 GLY A CA 1
ATOM 745 C C . GLY A 1 92 ? -15.203 28.851 28.838 1.00 63.22 92 GLY A C 1
ATOM 746 O O . GLY A 1 92 ? -15.193 29.919 29.442 1.00 63.22 92 GLY A O 1
ATOM 747 N N . ASN A 1 93 ? -16.314 28.258 28.383 1.00 48.91 93 ASN A N 1
ATOM 748 C CA . ASN A 1 93 ? -17.683 28.670 28.713 1.00 48.91 93 ASN A CA 1
ATOM 749 C C . ASN A 1 93 ? -18.294 27.710 29.731 1.00 48.91 93 ASN A C 1
ATOM 751 O O . ASN A 1 93 ? -18.097 26.485 29.551 1.00 48.91 93 ASN A O 1
#

Sequence (93 aa):
MKQLEALKKRLPPGIDIRINSKNVITFRARFRRTGHPDLMKTFADAKAAKGWLNEQQRNLDLGIYLPNALASKKTFAEAVTRYYKEELPKKGN

Secondary structure (DSSP, 8-state):
-HHHHHHHHHSPTTEEEEE-TT--EEEEEEE--TTSPPEEEEES-HHHHHHHHHHHHHHHHTT----HHHHTTS-HHHHHHHIIIIIGGGG--